Protein AF-A0AAV0EJ93-F1 (afdb_monomer_lite)

Organism: NCBI:txid186058

pLDDT: mean 76.04, std 18.4, range [30.56, 94.88]

Secondary structure (DSSP, 8-state):
-----------------------SSHHHHHHHHHHHHHHHHHS------PPPPPP-HHHHHHHHHHTT--TTSTTHHHHHHHHS-TT-THHHHHTTS-GGGHHHHHHHHHHHHT--

Sequence (116 aa):
MSTSTGQCSSHKQSKKLKSKGKQANSAIDEEFLNVIRLVASKHGKPEAPSKPEPPTFDDCMNKLKMLGWEEDDPLYGVALAIFCDPNDLYREAWMKIDANLLPNWVKMIGKKLGF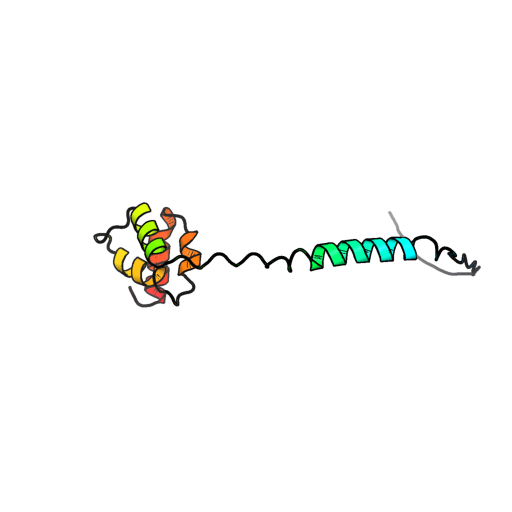M

Foldseek 3Di:
DDDDDDDDDDDDDDDDDPPDDPDDCPVVVVVVVVVVVVVPVVPDDPPPPDPPDQQALVSQVVVCVVLVNDPPPPLNVLSSVQQHPPPHPVVRVCVPDDSVCVVVVSVVVCVVVVVD

Structure (mmCIF, N/CA/C/O backbone):
data_AF-A0AAV0EJ93-F1
#
_entry.id   AF-A0AAV0EJ93-F1
#
loop_
_atom_site.group_PDB
_atom_site.id
_atom_site.type_symbol
_atom_site.label_atom_id
_atom_site.label_alt_id
_atom_site.label_comp_id
_atom_site.label_asym_id
_atom_site.label_entity_id
_atom_site.label_seq_id
_atom_site.pdbx_PDB_ins_code
_atom_site.Cartn_x
_atom_site.Cartn_y
_atom_site.Cartn_z
_atom_site.occupancy
_atom_site.B_iso_or_equiv
_atom_site.auth_seq_id
_atom_site.auth_comp_id
_atom_site.auth_asym_id
_atom_site.auth_atom_id
_atom_site.pdbx_PDB_model_num
ATOM 1 N N . MET A 1 1 ? 26.131 61.986 -17.038 1.00 43.97 1 MET A N 1
ATOM 2 C CA . MET A 1 1 ? 24.824 61.476 -17.501 1.00 43.97 1 MET A CA 1
ATOM 3 C C . MET A 1 1 ? 24.495 62.166 -18.810 1.00 43.97 1 MET A C 1
ATOM 5 O O . MET A 1 1 ? 24.624 63.380 -18.845 1.00 43.97 1 MET A O 1
ATOM 9 N N . SER A 1 2 ? 24.197 61.373 -19.844 1.00 39.72 2 SER A N 1
ATOM 10 C CA . SER A 1 2 ? 23.412 61.669 -21.060 1.00 39.72 2 SER A CA 1
ATOM 11 C C . SER A 1 2 ? 23.928 60.797 -22.205 1.00 39.72 2 SER A C 1
ATOM 13 O O . SER A 1 2 ? 24.986 61.033 -22.780 1.00 39.72 2 SER A O 1
ATOM 15 N N . THR A 1 3 ? 23.178 59.733 -22.463 1.00 42.06 3 THR A N 1
ATOM 16 C CA . THR A 1 3 ? 23.243 58.842 -23.624 1.00 42.06 3 THR A CA 1
ATOM 17 C C . THR A 1 3 ? 22.666 59.532 -24.860 1.00 42.06 3 THR A C 1
ATOM 19 O O . THR A 1 3 ? 21.638 60.192 -24.731 1.00 42.06 3 THR A O 1
ATOM 22 N N . SER A 1 4 ? 23.213 59.292 -26.056 1.00 38.88 4 SER A N 1
ATOM 23 C CA . SER A 1 4 ? 22.381 59.225 -27.265 1.00 38.88 4 SER A CA 1
ATOM 24 C C . SER A 1 4 ? 23.050 58.449 -28.402 1.00 38.88 4 SER A C 1
ATOM 26 O O . SER A 1 4 ? 24.261 58.475 -28.596 1.00 38.88 4 SER A O 1
ATOM 28 N N . THR A 1 5 ? 22.187 57.721 -29.090 1.00 42.22 5 THR A N 1
ATOM 29 C CA . THR A 1 5 ? 22.320 56.635 -30.062 1.00 42.22 5 THR A CA 1
ATOM 30 C C . THR A 1 5 ? 22.273 57.094 -31.525 1.00 42.22 5 THR A C 1
ATOM 32 O O . THR A 1 5 ? 21.618 58.083 -31.830 1.00 42.22 5 THR A O 1
ATOM 35 N N . GLY A 1 6 ? 22.797 56.245 -32.428 1.00 34.00 6 GLY A N 1
ATOM 36 C CA . GLY A 1 6 ? 22.433 56.166 -33.863 1.00 34.00 6 GLY A CA 1
ATOM 37 C C . GLY A 1 6 ? 23.262 57.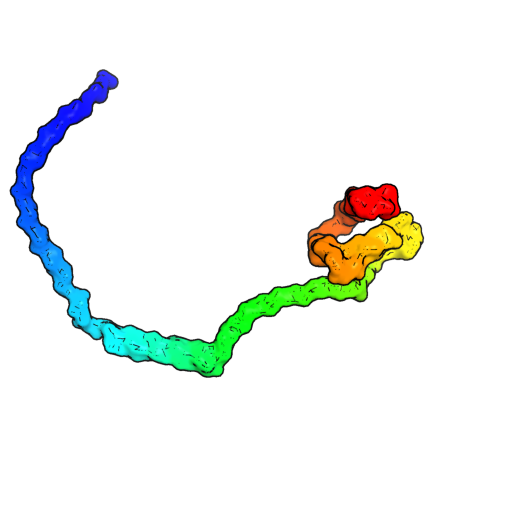080 -34.776 1.00 34.00 6 GLY A C 1
ATOM 38 O O . GLY A 1 6 ? 23.598 58.181 -34.379 1.00 34.00 6 GLY A O 1
ATOM 39 N N . GLN A 1 7 ? 23.677 56.731 -35.998 1.00 38.69 7 GLN A N 1
ATOM 40 C CA . GLN A 1 7 ? 23.244 55.752 -37.010 1.00 38.69 7 GLN A CA 1
ATOM 41 C C . GLN A 1 7 ? 24.456 55.434 -37.935 1.00 38.69 7 GLN A C 1
ATOM 43 O O . GLN A 1 7 ? 25.369 56.243 -38.028 1.00 38.69 7 GLN A O 1
ATOM 48 N N . CYS A 1 8 ? 24.603 54.202 -38.457 1.00 30.56 8 CYS A N 1
ATOM 49 C CA . CYS A 1 8 ? 24.323 53.790 -39.859 1.00 30.56 8 CYS A CA 1
ATOM 50 C C . CYS A 1 8 ? 25.146 54.574 -40.921 1.00 30.56 8 CYS A C 1
ATOM 52 O O . CYS A 1 8 ? 25.191 55.787 -40.875 1.00 30.56 8 CYS A O 1
ATOM 54 N N . SER A 1 9 ? 25.784 54.024 -41.957 1.00 43.44 9 SER A N 1
ATOM 55 C CA . SER A 1 9 ? 25.610 52.774 -42.691 1.00 43.44 9 SER A CA 1
ATOM 56 C C . SER A 1 9 ? 26.797 52.588 -43.655 1.00 43.44 9 SER A C 1
ATOM 58 O O . SER A 1 9 ? 27.210 53.534 -44.313 1.00 43.44 9 SER A O 1
ATOM 60 N N . SER A 1 10 ? 27.279 51.345 -43.739 1.00 49.09 10 SER A N 1
ATOM 61 C CA . SER A 1 10 ? 27.690 50.597 -44.938 1.00 49.09 10 SER A CA 1
ATOM 62 C C . SER A 1 10 ? 28.503 51.290 -46.044 1.00 49.09 10 SER A C 1
ATOM 64 O O . SER A 1 10 ? 27.966 52.106 -46.781 1.00 49.09 10 SER A O 1
ATOM 66 N N . HIS A 1 11 ? 29.691 50.749 -46.346 1.00 42.84 11 HIS A N 1
ATOM 67 C CA . HIS A 1 11 ? 29.946 50.217 -47.691 1.00 42.84 11 HIS A CA 1
ATOM 68 C C . HIS A 1 11 ? 30.937 49.041 -47.685 1.00 42.84 11 HIS 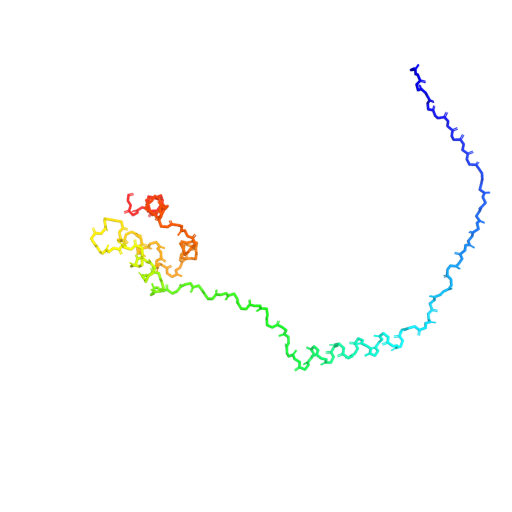A C 1
ATOM 70 O O . HIS A 1 11 ? 31.896 48.974 -46.925 1.00 42.84 11 HIS A O 1
ATOM 76 N N . LYS A 1 12 ? 30.578 48.065 -48.519 1.00 48.03 12 LYS A N 1
ATOM 77 C CA . LYS A 1 12 ? 31.005 46.666 -48.609 1.00 48.03 12 LYS A CA 1
ATOM 78 C C . LYS A 1 12 ? 32.474 46.486 -48.995 1.00 48.03 12 LYS A C 1
ATOM 80 O O . LYS A 1 12 ? 32.935 47.151 -49.912 1.00 48.03 12 LYS A O 1
ATOM 85 N N . GLN A 1 13 ? 33.095 45.411 -48.505 1.00 42.72 13 GLN A N 1
ATOM 86 C CA . GLN A 1 13 ? 33.923 44.565 -49.370 1.00 42.72 13 GLN A CA 1
ATOM 87 C C . GLN A 1 13 ? 33.887 43.101 -48.926 1.00 42.72 13 GLN A C 1
ATOM 89 O O . GLN A 1 13 ? 34.417 42.690 -47.898 1.00 42.72 13 GLN A O 1
ATOM 94 N N . SER A 1 14 ? 33.223 42.311 -49.759 1.00 47.97 14 SER A N 1
ATOM 95 C CA . SER A 1 14 ? 33.145 40.863 -49.705 1.00 47.97 14 SER A CA 1
ATOM 96 C C . SER A 1 14 ? 34.520 40.251 -49.982 1.00 47.97 14 SER A C 1
ATOM 98 O O . SER A 1 14 ? 35.050 40.411 -51.081 1.00 47.97 14 SER A O 1
ATOM 100 N N . LYS A 1 15 ? 35.060 39.461 -49.051 1.00 44.44 15 LYS A N 1
ATOM 101 C CA . LYS A 1 15 ? 36.060 38.436 -49.380 1.00 44.44 15 LYS A CA 1
ATOM 102 C C . LYS A 1 15 ? 35.582 37.087 -48.862 1.00 44.44 15 LYS A C 1
ATOM 104 O O . LYS A 1 15 ? 35.657 36.779 -47.679 1.00 44.44 15 LYS A O 1
ATOM 109 N N . LYS A 1 16 ? 35.057 36.291 -49.800 1.00 47.34 16 LYS A N 1
ATOM 110 C CA . LYS A 1 16 ? 34.866 34.847 -49.656 1.00 47.34 16 LYS A CA 1
ATOM 111 C C . LYS A 1 16 ? 36.205 34.221 -49.259 1.00 47.34 16 LYS A C 1
ATOM 113 O O . LYS A 1 16 ? 37.109 34.167 -50.087 1.00 47.34 16 LYS A O 1
ATOM 118 N N . LEU A 1 17 ? 36.292 33.668 -48.057 1.00 46.09 17 LEU A N 1
ATOM 119 C CA . LEU A 1 17 ? 37.227 32.587 -47.765 1.00 46.09 17 LEU A CA 1
ATOM 120 C C . LEU A 1 17 ? 36.439 31.280 -47.836 1.00 46.09 17 LEU A C 1
ATOM 122 O O . LEU A 1 17 ? 35.680 30.923 -46.941 1.00 46.09 17 LEU A O 1
ATOM 126 N N . LYS A 1 18 ? 36.582 30.604 -48.981 1.00 44.97 18 LYS A N 1
ATOM 127 C CA . LYS A 1 18 ? 36.241 29.190 -49.144 1.00 44.97 18 LYS A CA 1
ATOM 128 C C . LYS A 1 18 ? 36.996 28.412 -48.064 1.00 44.97 18 LYS A C 1
ATOM 130 O O . LYS A 1 18 ? 38.206 28.249 -48.184 1.00 44.97 18 LYS A O 1
ATOM 135 N N . SER A 1 19 ? 36.289 27.892 -47.065 1.00 50.47 19 SER A N 1
ATOM 136 C CA . SER A 1 19 ? 36.791 26.743 -46.313 1.00 50.47 19 SER A CA 1
ATOM 137 C C . SER A 1 19 ? 36.755 25.541 -47.255 1.00 50.47 19 SER A C 1
ATOM 139 O O . SER A 1 19 ? 35.692 25.024 -47.608 1.00 50.47 19 SER A O 1
ATOM 141 N N . LYS A 1 20 ? 37.930 25.186 -47.772 1.00 50.00 20 LYS A N 1
ATOM 142 C CA . LYS A 1 20 ? 38.181 23.977 -48.551 1.00 50.00 20 LYS A CA 1
ATOM 143 C C . LYS A 1 20 ? 38.915 23.032 -47.601 1.00 50.00 20 LYS A C 1
ATOM 145 O O . LYS A 1 20 ? 40.033 23.324 -47.199 1.00 50.00 20 LYS A O 1
ATOM 150 N N . GLY A 1 21 ? 38.248 21.948 -47.221 1.00 46.25 21 GLY A N 1
ATOM 151 C CA . GLY A 1 21 ? 38.759 20.948 -46.284 1.00 46.25 21 GLY A CA 1
ATOM 152 C C . GLY A 1 21 ? 37.742 19.835 -46.039 1.00 46.25 21 GLY A C 1
ATOM 153 O O . GLY A 1 21 ? 37.415 19.530 -44.901 1.00 46.25 21 GLY A O 1
ATOM 154 N N . LYS A 1 22 ? 37.169 19.281 -47.113 1.00 59.91 22 LYS A N 1
ATOM 155 C CA . LYS A 1 22 ? 36.510 17.968 -47.095 1.00 59.91 22 LYS A CA 1
ATOM 156 C C . LYS A 1 22 ? 37.489 16.975 -47.720 1.00 59.91 22 LYS A C 1
ATOM 158 O O . LYS A 1 22 ? 38.103 17.334 -48.717 1.00 59.91 22 LYS A O 1
ATOM 163 N N . GLN A 1 23 ? 37.517 1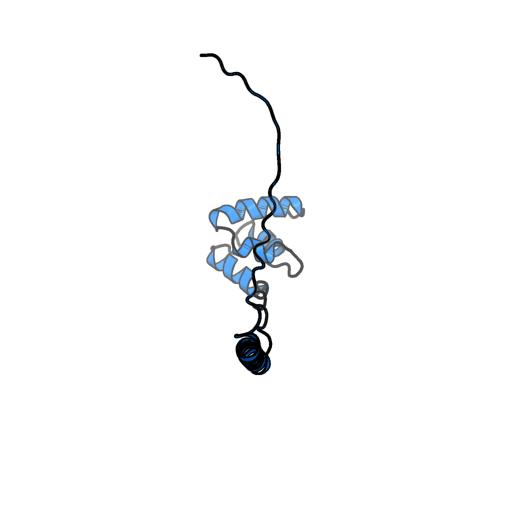5.756 -47.180 1.00 58.19 23 GLN A N 1
ATOM 164 C CA . GLN A 1 23 ? 38.306 14.577 -47.581 1.00 58.19 23 GLN A CA 1
ATOM 165 C C . GLN A 1 23 ? 39.651 14.413 -46.867 1.00 58.19 23 GLN A C 1
ATOM 167 O O . GLN A 1 23 ? 40.679 14.876 -47.339 1.00 58.19 23 GLN A O 1
ATOM 172 N N . ALA A 1 24 ? 39.622 13.674 -45.756 1.00 57.34 24 ALA A N 1
ATOM 173 C CA . ALA A 1 24 ? 40.738 12.814 -45.349 1.00 57.34 24 ALA A CA 1
ATOM 174 C C . ALA A 1 24 ? 40.281 11.683 -44.408 1.00 57.34 24 ALA A C 1
ATOM 176 O O . ALA A 1 24 ? 40.881 10.620 -44.428 1.00 57.34 24 ALA A O 1
ATOM 177 N N . ASN A 1 25 ? 39.190 11.864 -43.650 1.00 55.94 25 ASN A N 1
ATOM 178 C CA . ASN A 1 25 ? 38.795 10.888 -42.621 1.00 55.94 25 ASN A CA 1
ATOM 179 C C . ASN A 1 25 ? 37.565 10.029 -42.950 1.00 55.94 25 ASN A C 1
ATOM 181 O O . ASN A 1 25 ? 37.314 9.071 -42.236 1.00 55.94 25 ASN A O 1
ATOM 185 N N . SER A 1 26 ? 36.838 10.279 -44.049 1.00 62.97 26 SER A N 1
ATOM 186 C CA . SER A 1 26 ? 35.560 9.587 -44.302 1.00 62.97 26 SER A CA 1
ATOM 187 C C . SER A 1 26 ? 35.687 8.066 -44.428 1.00 62.97 26 SER A C 1
ATOM 189 O O . SER A 1 26 ? 34.794 7.356 -43.996 1.00 62.97 26 SER A O 1
ATOM 191 N N . ALA A 1 27 ? 36.797 7.563 -44.979 1.00 70.50 27 ALA A N 1
ATOM 192 C CA . ALA A 1 27 ? 37.018 6.122 -45.110 1.00 70.50 27 ALA A CA 1
ATOM 193 C C . ALA A 1 27 ? 37.270 5.448 -43.749 1.00 70.50 27 ALA A C 1
ATOM 195 O O . ALA A 1 27 ? 36.704 4.400 -43.462 1.00 70.50 27 ALA A O 1
ATOM 196 N N . ILE A 1 28 ? 38.072 6.081 -42.888 1.00 71.19 28 ILE A N 1
ATOM 197 C CA . ILE A 1 28 ? 38.363 5.576 -41.539 1.00 71.19 28 ILE A CA 1
ATOM 198 C C . ILE A 1 28 ? 37.111 5.686 -40.660 1.00 71.19 28 ILE A C 1
ATOM 200 O O . ILE A 1 28 ? 36.809 4.771 -39.897 1.00 71.19 28 ILE A O 1
ATOM 204 N N . ASP A 1 29 ? 36.346 6.771 -40.808 1.00 72.56 29 ASP A N 1
ATOM 2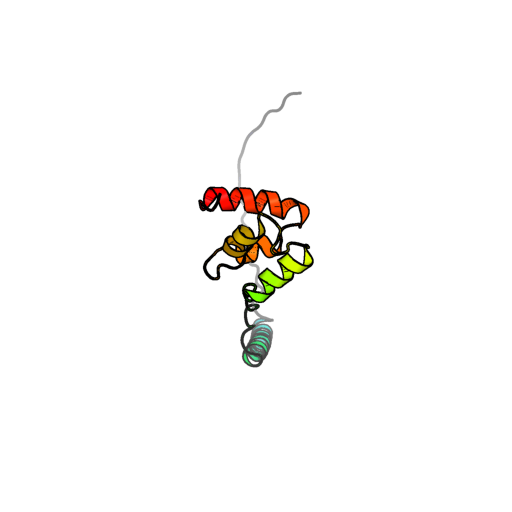05 C CA . ASP A 1 29 ? 35.078 6.974 -40.108 1.00 72.56 29 ASP A CA 1
ATOM 206 C C . ASP A 1 29 ? 34.047 5.901 -40.501 1.00 72.56 29 ASP A C 1
ATOM 208 O O . ASP A 1 29 ? 33.343 5.377 -39.640 1.00 72.56 29 ASP A O 1
ATOM 212 N N . GLU A 1 30 ? 33.974 5.525 -41.781 1.00 82.81 30 GLU A N 1
ATOM 213 C CA . GLU A 1 30 ? 33.100 4.447 -42.261 1.00 82.81 30 GLU A CA 1
ATOM 214 C C . GLU A 1 30 ? 33.501 3.076 -41.701 1.00 82.81 30 GLU A C 1
ATOM 216 O O . GLU A 1 30 ? 32.632 2.314 -41.263 1.00 82.81 30 GLU A O 1
ATOM 221 N N . GLU A 1 31 ? 34.798 2.766 -41.653 1.00 83.38 31 GLU A N 1
ATOM 222 C CA . GLU A 1 31 ? 35.283 1.523 -41.044 1.00 83.38 31 GLU A CA 1
ATOM 223 C C . GLU A 1 31 ? 35.018 1.484 -39.535 1.00 83.38 31 GLU A C 1
ATOM 225 O O . GLU A 1 31 ? 34.526 0.479 -39.015 1.00 83.38 31 GLU A O 1
ATOM 230 N N . PHE A 1 32 ? 35.243 2.595 -38.833 1.00 85.38 32 PHE A N 1
ATOM 231 C CA . PHE A 1 32 ? 34.971 2.710 -37.403 1.00 85.38 32 PHE A CA 1
ATOM 232 C C . PHE A 1 32 ? 33.472 2.578 -37.089 1.00 85.38 32 PHE A C 1
ATOM 234 O O . PHE A 1 32 ? 33.081 1.847 -36.172 1.00 85.38 32 PHE A O 1
ATOM 241 N N . LEU A 1 33 ? 32.609 3.205 -37.895 1.00 83.94 33 LEU A N 1
ATOM 242 C CA . LEU A 1 33 ? 31.154 3.060 -37.795 1.00 83.94 33 LEU A CA 1
ATOM 243 C C . LEU A 1 33 ? 30.700 1.624 -38.075 1.00 83.94 33 LEU A C 1
ATOM 245 O O . LEU A 1 33 ? 29.783 1.135 -37.410 1.00 83.94 33 LEU A O 1
ATOM 249 N N . ASN A 1 34 ? 31.342 0.929 -39.015 1.00 85.56 34 ASN A N 1
ATOM 250 C CA . ASN A 1 34 ? 31.057 -0.477 -39.288 1.00 85.56 34 ASN A CA 1
ATOM 251 C C . ASN A 1 34 ? 31.467 -1.383 -38.122 1.00 85.56 34 ASN A C 1
ATOM 253 O O . ASN A 1 34 ? 30.709 -2.294 -37.790 1.00 85.56 34 ASN A O 1
ATOM 257 N N . VAL A 1 35 ? 32.590 -1.112 -37.448 1.00 85.94 35 VAL A N 1
ATOM 258 C CA . VAL A 1 35 ? 32.995 -1.846 -36.235 1.00 85.94 35 VAL A CA 1
ATOM 259 C C . VAL A 1 35 ? 32.011 -1.600 -35.089 1.00 85.94 35 VAL A C 1
ATOM 261 O O . VAL A 1 35 ? 31.537 -2.567 -34.492 1.00 85.94 35 VAL A O 1
ATOM 264 N N . ILE A 1 36 ? 31.623 -0.346 -34.824 1.00 82.88 36 ILE A N 1
ATOM 265 C CA . ILE A 1 36 ? 30.602 -0.017 -33.810 1.00 82.88 36 ILE A CA 1
ATOM 266 C C . ILE A 1 36 ? 29.289 -0.745 -34.116 1.00 82.88 36 ILE A C 1
ATOM 268 O O . ILE A 1 36 ? 28.702 -1.372 -33.233 1.00 82.88 36 ILE A O 1
ATOM 272 N N . ARG A 1 37 ? 28.841 -0.707 -35.376 1.00 81.88 37 ARG A N 1
ATOM 273 C CA . ARG A 1 37 ? 27.611 -1.376 -35.810 1.00 81.88 37 ARG A CA 1
ATOM 274 C C . ARG A 1 37 ? 27.720 -2.895 -35.680 1.00 81.88 37 ARG A C 1
ATOM 276 O O . ARG A 1 37 ? 26.761 -3.521 -35.240 1.00 81.88 37 ARG A O 1
ATOM 283 N N . LEU A 1 38 ? 28.863 -3.491 -36.015 1.00 82.25 38 LEU A N 1
ATOM 284 C CA . LEU A 1 38 ? 29.106 -4.931 -35.896 1.00 82.25 38 LEU A CA 1
ATOM 285 C C . LEU A 1 38 ? 29.104 -5.385 -34.430 1.00 82.25 38 LEU A C 1
ATOM 287 O O . LEU A 1 38 ? 28.481 -6.396 -34.108 1.00 82.25 38 LEU A O 1
ATOM 291 N N . VAL A 1 39 ? 29.736 -4.621 -33.535 1.00 80.31 39 VAL A N 1
ATOM 292 C CA . VAL A 1 39 ? 29.727 -4.888 -32.088 1.00 80.31 39 VAL A CA 1
ATOM 293 C C . VAL A 1 39 ? 28.313 -4.743 -31.518 1.00 80.31 39 VAL A C 1
ATOM 295 O O . VAL A 1 39 ? 27.882 -5.619 -30.769 1.00 80.31 39 VAL A O 1
ATOM 298 N N . ALA A 1 40 ? 27.566 -3.716 -31.934 1.00 76.12 40 ALA A N 1
ATOM 299 C CA . ALA A 1 40 ? 26.163 -3.512 -31.557 1.00 76.12 40 ALA A CA 1
ATOM 300 C C . ALA A 1 40 ? 25.193 -4.537 -32.177 1.00 76.12 40 ALA A C 1
ATOM 302 O O . ALA A 1 40 ? 24.083 -4.704 -31.688 1.00 76.12 40 ALA A O 1
ATOM 303 N N . SER A 1 41 ? 25.586 -5.213 -33.262 1.00 70.69 41 SER A N 1
ATOM 304 C CA . SER A 1 41 ? 24.777 -6.262 -33.902 1.00 70.69 41 SER A CA 1
ATOM 305 C C . SER A 1 41 ? 25.044 -7.646 -33.308 1.00 70.69 41 SER A C 1
ATOM 307 O O . SER A 1 41 ? 24.157 -8.494 -33.322 1.00 70.69 41 SER A O 1
ATOM 309 N N . LYS A 1 42 ? 26.262 -7.895 -32.800 1.00 71.50 42 LYS A N 1
ATOM 310 C CA . LYS A 1 42 ? 26.643 -9.172 -32.171 1.00 71.50 42 LYS A CA 1
ATOM 311 C C . LYS A 1 42 ? 26.241 -9.273 -30.703 1.00 71.50 42 LYS A C 1
ATOM 313 O O . LYS A 1 42 ? 25.941 -10.368 -30.240 1.00 71.50 42 LYS A O 1
ATOM 318 N N . HIS A 1 43 ? 26.205 -8.151 -29.994 1.00 62.84 43 HIS A N 1
ATOM 319 C CA . HIS A 1 43 ? 25.587 -8.061 -28.678 1.00 62.84 43 HIS A CA 1
ATOM 320 C C . HIS A 1 43 ? 24.189 -7.522 -28.927 1.00 62.84 43 HIS A C 1
ATOM 322 O O . HIS A 1 43 ? 24.049 -6.347 -29.252 1.00 62.84 43 HIS A O 1
ATOM 328 N N . GLY A 1 44 ? 23.187 -8.406 -28.903 1.00 60.22 44 GLY A N 1
ATOM 329 C CA . GLY A 1 44 ? 21.797 -8.053 -29.176 1.00 60.22 44 GLY A CA 1
ATOM 330 C C . GLY A 1 44 ? 21.411 -6.740 -28.496 1.00 60.22 44 GLY A C 1
ATOM 331 O O . GLY A 1 44 ? 21.882 -6.456 -27.397 1.00 60.22 44 GLY A O 1
ATOM 332 N N . LYS A 1 45 ? 20.608 -5.943 -29.216 1.00 58.66 45 LYS A N 1
ATOM 333 C CA . LYS A 1 45 ? 19.899 -4.730 -28.780 1.00 58.66 45 LYS A CA 1
ATOM 334 C C . LYS A 1 45 ? 19.954 -4.574 -27.253 1.00 58.66 45 LYS A C 1
ATOM 336 O O . LYS A 1 45 ? 19.438 -5.480 -26.603 1.00 58.66 45 LYS A O 1
ATOM 341 N N . PRO A 1 46 ? 20.518 -3.482 -26.690 1.00 57.06 46 PRO A N 1
ATOM 342 C CA . PRO A 1 46 ? 20.431 -3.237 -25.257 1.00 57.06 46 PRO A CA 1
ATOM 343 C C . PRO A 1 46 ? 18.964 -3.384 -24.892 1.00 57.06 46 PRO A C 1
ATOM 345 O O . PRO A 1 46 ? 18.124 -2.618 -25.377 1.00 57.06 46 PRO A O 1
ATOM 348 N N . GLU A 1 47 ? 18.642 -4.454 -24.173 1.00 57.75 47 GLU A N 1
ATOM 349 C CA . GLU A 1 47 ? 17.303 -4.648 -23.672 1.00 57.75 47 GLU A CA 1
ATOM 350 C C . GLU A 1 47 ? 17.072 -3.413 -22.811 1.00 57.75 47 GLU A C 1
ATOM 352 O O . GLU A 1 47 ? 17.850 -3.130 -21.896 1.00 57.75 47 GLU A O 1
ATOM 357 N N . ALA A 1 48 ? 16.120 -2.569 -23.221 1.00 65.62 48 ALA A N 1
ATOM 358 C CA . ALA A 1 48 ? 15.738 -1.425 -22.411 1.00 65.62 48 ALA A CA 1
ATOM 359 C C . ALA A 1 48 ? 15.513 -1.979 -21.003 1.00 65.62 48 ALA A C 1
ATOM 361 O O . ALA A 1 48 ? 14.837 -3.007 -20.928 1.00 65.62 48 ALA A O 1
ATOM 362 N N . PRO A 1 49 ? 16.103 -1.388 -19.943 1.00 62.22 49 PRO A N 1
ATOM 363 C CA . PRO A 1 49 ? 16.041 -1.963 -18.608 1.00 62.22 49 PRO A CA 1
ATOM 364 C C . PRO A 1 49 ? 14.590 -2.333 -18.343 1.00 62.22 49 PRO A C 1
ATOM 366 O O . PRO A 1 49 ? 13.715 -1.459 -18.360 1.00 62.22 49 PRO A O 1
ATOM 369 N N . SER A 1 50 ? 14.342 -3.640 -18.247 1.00 64.44 50 SER A N 1
ATOM 370 C CA . SER A 1 50 ? 13.025 -4.194 -17.987 1.00 64.44 50 SER A CA 1
ATOM 371 C C . SER A 1 50 ? 12.499 -3.433 -16.784 1.00 64.44 50 SER A C 1
ATOM 373 O O . SER A 1 50 ? 13.173 -3.381 -15.750 1.00 64.44 50 SER A O 1
ATOM 375 N N . LYS A 1 51 ? 11.366 -2.735 -16.950 1.00 68.75 51 LYS A N 1
ATOM 376 C CA . LYS A 1 51 ? 10.755 -2.018 -15.829 1.00 68.75 51 LYS A CA 1
ATOM 377 C C . LYS A 1 51 ? 10.665 -3.017 -14.673 1.00 68.75 51 LYS A C 1
ATOM 379 O O . LYS A 1 51 ? 10.254 -4.148 -14.942 1.00 68.75 51 LYS A O 1
ATOM 384 N N . PRO A 1 52 ? 11.099 -2.650 -13.453 1.00 73.06 52 PRO A N 1
ATOM 385 C CA . PRO A 1 52 ? 10.987 -3.553 -12.320 1.00 73.06 52 PRO A CA 1
ATOM 386 C C . PRO A 1 52 ? 9.546 -4.045 -12.249 1.00 73.06 52 PRO A C 1
ATOM 388 O O . PRO A 1 52 ? 8.617 -3.253 -12.430 1.00 73.06 52 PRO A O 1
ATOM 391 N N . GLU A 1 53 ? 9.383 -5.354 -12.080 1.00 81.31 53 GLU A N 1
ATOM 392 C CA . GLU A 1 53 ? 8.059 -5.948 -11.976 1.00 81.31 53 GLU A CA 1
ATOM 393 C C . GLU A 1 53 ? 7.293 -5.270 -10.830 1.00 81.31 53 GLU A C 1
ATOM 395 O O . GLU A 1 53 ? 7.898 -4.927 -9.804 1.00 81.31 53 GLU A O 1
ATOM 400 N N . PRO A 1 54 ? 5.986 -5.012 -11.004 1.00 84.44 54 PRO A N 1
ATOM 401 C CA . PRO A 1 54 ? 5.193 -4.415 -9.946 1.00 84.44 54 PRO A CA 1
ATOM 402 C C . PRO A 1 54 ? 5.255 -5.310 -8.695 1.00 84.44 54 PRO A C 1
ATOM 404 O O . PRO A 1 54 ? 5.260 -6.537 -8.836 1.00 84.44 54 PRO A O 1
ATOM 407 N N . PRO A 1 55 ? 5.270 -4.723 -7.482 1.00 88.88 55 PRO A N 1
ATOM 408 C CA . PRO A 1 55 ? 5.323 -5.473 -6.225 1.00 88.88 55 PRO A CA 1
ATOM 409 C C . PRO A 1 55 ? 4.246 -6.543 -6.218 1.00 88.88 55 PRO A C 1
ATOM 411 O O . PRO A 1 55 ? 3.147 -6.230 -6.639 1.00 88.88 55 PRO A O 1
ATOM 414 N N . THR A 1 56 ? 4.505 -7.759 -5.754 1.00 91.12 56 THR A N 1
ATOM 415 C CA . THR A 1 56 ? 3.492 -8.822 -5.662 1.00 91.12 56 THR A CA 1
ATOM 416 C C . THR A 1 56 ? 2.555 -8.627 -4.460 1.00 91.12 56 THR A C 1
ATOM 418 O O . THR A 1 56 ? 2.663 -7.666 -3.698 1.00 91.12 56 THR A O 1
ATOM 421 N N . PHE A 1 57 ? 1.548 -9.499 -4.319 1.00 89.75 57 PHE A N 1
ATOM 422 C CA . PHE A 1 57 ? 0.582 -9.420 -3.217 1.00 89.75 57 PHE A CA 1
ATOM 423 C C . PHE A 1 57 ? 1.302 -9.757 -1.912 1.00 89.75 57 PHE A C 1
ATOM 425 O O . PHE A 1 57 ? 1.177 -9.040 -0.921 1.00 89.75 57 PHE A O 1
ATOM 432 N N . ASP A 1 58 ? 2.150 -10.781 -1.972 1.00 91.69 58 ASP A N 1
ATOM 433 C CA . ASP A 1 58 ? 2.997 -11.203 -0.866 1.00 91.69 58 ASP A CA 1
ATOM 434 C C . ASP A 1 58 ? 4.018 -10.127 -0.497 1.00 91.69 58 ASP A C 1
ATOM 436 O O . ASP A 1 58 ? 4.204 -9.861 0.688 1.00 91.69 58 ASP A O 1
ATOM 440 N N . ASP A 1 59 ? 4.618 -9.429 -1.470 1.00 92.44 59 ASP A N 1
ATOM 441 C CA . ASP A 1 59 ? 5.500 -8.286 -1.178 1.00 92.44 59 ASP A CA 1
ATOM 442 C C . ASP A 1 59 ? 4.766 -7.204 -0.384 1.00 92.44 59 ASP A C 1
ATOM 444 O O . ASP A 1 59 ? 5.320 -6.611 0.548 1.00 92.44 59 ASP A O 1
ATOM 448 N N . CYS A 1 60 ? 3.498 -6.974 -0.729 1.00 92.19 60 CYS A N 1
ATOM 449 C CA . CYS A 1 60 ? 2.683 -5.978 -0.066 1.00 92.19 60 CYS A CA 1
ATOM 450 C C . CYS A 1 60 ? 2.332 -6.377 1.375 1.00 92.19 60 CYS A C 1
ATOM 452 O O . CYS A 1 60 ? 2.527 -5.587 2.304 1.00 92.19 60 CYS A O 1
ATOM 454 N N . MET A 1 61 ? 1.893 -7.619 1.587 1.00 92.06 61 MET A N 1
ATOM 455 C CA . MET A 1 61 ? 1.652 -8.150 2.933 1.00 92.06 61 MET A CA 1
ATOM 456 C C . MET A 1 61 ? 2.921 -8.157 3.788 1.00 92.06 61 MET A C 1
ATOM 458 O O . MET A 1 61 ? 2.894 -7.752 4.951 1.00 92.06 61 MET A O 1
ATOM 462 N N . ASN A 1 62 ? 4.047 -8.584 3.213 1.00 92.94 62 ASN A N 1
ATOM 463 C CA . ASN A 1 62 ? 5.323 -8.642 3.916 1.00 92.94 62 ASN A CA 1
ATOM 464 C C . ASN A 1 62 ? 5.757 -7.254 4.382 1.00 92.94 62 ASN A C 1
ATOM 466 O O . ASN A 1 62 ? 6.180 -7.100 5.529 1.00 92.94 62 ASN A O 1
ATOM 470 N N . LYS A 1 63 ? 5.596 -6.225 3.540 1.00 92.62 63 LYS A N 1
ATOM 471 C CA . LYS A 1 63 ? 5.898 -4.853 3.946 1.00 92.62 63 LYS A CA 1
ATOM 472 C C . LYS A 1 63 ? 4.973 -4.376 5.073 1.00 92.62 63 LYS A C 1
ATOM 474 O O . LYS A 1 63 ? 5.483 -3.790 6.023 1.00 92.62 63 LYS A O 1
ATOM 479 N N . LEU A 1 64 ? 3.664 -4.645 5.029 1.00 91.94 64 LEU A N 1
ATOM 480 C CA . LEU A 1 64 ? 2.756 -4.308 6.142 1.00 91.94 64 LEU A CA 1
ATOM 481 C C . LEU A 1 64 ? 3.205 -4.959 7.457 1.00 91.94 64 LEU A C 1
ATOM 483 O O . LEU A 1 64 ? 3.333 -4.275 8.473 1.00 91.94 64 LEU A O 1
ATOM 487 N N . LYS A 1 65 ? 3.562 -6.245 7.410 1.00 90.50 65 LYS A N 1
ATOM 488 C CA . LYS A 1 65 ? 4.087 -6.974 8.568 1.00 90.50 65 LYS A CA 1
ATOM 489 C C . LYS A 1 65 ? 5.385 -6.366 9.106 1.00 90.50 65 LYS A C 1
ATOM 491 O O . LYS A 1 65 ? 5.535 -6.210 10.314 1.00 90.50 65 LYS A O 1
ATOM 496 N N . MET A 1 66 ? 6.316 -5.975 8.232 1.00 90.62 66 MET A N 1
ATOM 497 C CA . MET A 1 66 ? 7.557 -5.293 8.638 1.00 90.62 66 MET A CA 1
ATOM 498 C C . MET A 1 66 ? 7.303 -3.942 9.318 1.00 90.62 66 MET A C 1
ATOM 500 O O . MET A 1 66 ? 8.124 -3.499 10.117 1.00 90.62 66 MET A O 1
ATOM 504 N N . LEU A 1 67 ? 6.184 -3.289 9.000 1.00 89.06 67 LEU A N 1
ATOM 505 C CA . LEU A 1 67 ? 5.761 -2.034 9.616 1.00 89.06 67 LEU A CA 1
ATOM 506 C C . LEU A 1 67 ? 4.974 -2.233 10.922 1.00 89.06 67 LEU A C 1
ATOM 508 O O . LEU A 1 67 ? 4.549 -1.244 11.515 1.00 89.06 67 LEU A O 1
ATOM 512 N N . GLY A 1 68 ? 4.789 -3.479 11.370 1.00 88.81 68 GLY A N 1
ATOM 513 C CA . GLY A 1 68 ? 4.029 -3.807 12.577 1.00 88.81 68 GLY A CA 1
ATOM 514 C C . GLY A 1 68 ? 2.519 -3.648 12.413 1.00 88.81 68 GLY A C 1
ATOM 515 O O . GLY A 1 68 ? 1.823 -3.474 13.405 1.00 88.81 68 GLY A O 1
ATOM 516 N N . TRP A 1 69 ? 2.016 -3.657 11.175 1.00 89.19 69 TRP A N 1
ATOM 517 C CA . TRP A 1 69 ? 0.581 -3.671 10.909 1.00 89.19 69 TRP A CA 1
ATOM 518 C C . TRP A 1 69 ? 0.096 -5.116 10.913 1.00 89.19 69 TRP A C 1
ATOM 520 O O . TRP A 1 69 ? 0.326 -5.861 9.956 1.00 89.19 69 TRP A O 1
ATOM 530 N N . GLU A 1 70 ? -0.537 -5.497 12.015 1.00 86.62 70 GLU A N 1
ATOM 531 C CA . GLU A 1 70 ? -1.133 -6.812 12.227 1.00 86.62 70 GLU A CA 1
ATOM 532 C C . GLU A 1 70 ? -2.656 -6.760 12.030 1.00 86.62 70 GLU A C 1
ATOM 534 O O . GLU A 1 70 ? -3.244 -5.696 11.839 1.00 86.62 70 GLU A O 1
ATOM 539 N N . GLU A 1 71 ? -3.297 -7.930 12.026 1.00 85.50 71 GLU A N 1
ATOM 540 C CA . GLU A 1 71 ? -4.738 -8.079 11.769 1.00 85.50 71 GLU A CA 1
ATOM 541 C C . GLU A 1 71 ? -5.630 -7.369 12.802 1.00 85.50 71 GLU A C 1
ATOM 543 O O . GLU A 1 71 ? -6.815 -7.149 12.546 1.00 85.50 71 GLU A O 1
ATOM 548 N N . ASP A 1 72 ? -5.077 -7.013 13.962 1.00 87.06 72 ASP A N 1
ATOM 549 C CA . ASP A 1 72 ? -5.750 -6.275 15.027 1.00 87.06 72 ASP A CA 1
ATOM 550 C C . ASP A 1 72 ? -5.774 -4.753 14.796 1.00 87.06 72 ASP A C 1
ATOM 552 O O . ASP A 1 72 ? -6.576 -4.057 15.431 1.00 87.06 72 ASP A O 1
ATOM 556 N N . ASP A 1 73 ? -4.957 -4.223 13.874 1.00 88.25 73 ASP A N 1
ATOM 557 C CA . ASP A 1 73 ? -4.993 -2.804 13.532 1.00 88.25 73 ASP A CA 1
ATOM 558 C C . ASP A 1 73 ? -6.316 -2.474 12.807 1.00 88.25 73 ASP A C 1
ATOM 560 O O . ASP A 1 73 ? -6.637 -3.071 11.772 1.00 88.25 73 ASP A O 1
ATOM 564 N N . PRO A 1 74 ? -7.092 -1.479 13.280 1.00 87.38 74 PRO A N 1
ATOM 565 C CA . PRO A 1 74 ? -8.372 -1.108 12.672 1.00 87.38 74 PRO A CA 1
ATOM 566 C C . PRO A 1 74 ? -8.294 -0.719 11.189 1.00 87.38 74 PRO A C 1
ATOM 568 O O . PRO A 1 74 ? -9.308 -0.724 10.490 1.00 87.38 74 PRO A O 1
ATOM 571 N N . LEU A 1 75 ? -7.116 -0.323 10.707 1.00 91.88 75 LEU A N 1
ATOM 572 C CA . LEU A 1 75 ? -6.870 0.072 9.325 1.00 91.88 75 LEU A CA 1
ATOM 573 C C . LEU A 1 75 ? -6.310 -1.073 8.477 1.00 91.88 75 LEU A C 1
ATOM 575 O O . LEU A 1 75 ? -6.226 -0.903 7.259 1.00 91.88 75 LEU A O 1
ATOM 579 N N . TYR A 1 76 ? -5.954 -2.218 9.068 1.00 91.75 76 TYR A N 1
ATOM 580 C CA . TYR A 1 76 ? -5.304 -3.332 8.372 1.00 91.75 76 TYR A CA 1
ATOM 581 C C . TYR A 1 76 ? -6.114 -3.829 7.172 1.00 91.75 76 TYR A C 1
ATOM 583 O O . TYR A 1 76 ? -5.596 -3.904 6.057 1.00 91.75 76 TYR A O 1
ATOM 591 N N . GLY A 1 77 ? -7.413 -4.081 7.362 1.00 91.38 77 GLY A N 1
ATOM 592 C CA . GLY A 1 77 ? -8.287 -4.544 6.280 1.00 91.38 77 GLY A CA 1
ATOM 593 C C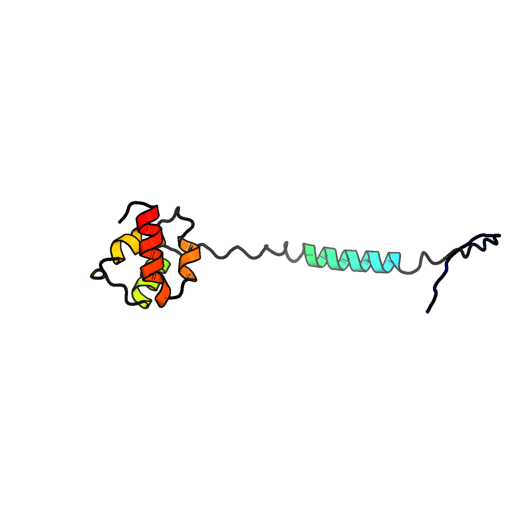 . GLY A 1 77 ? -8.378 -3.551 5.116 1.00 91.38 77 GLY A C 1
ATOM 594 O O . GLY A 1 77 ? -8.344 -3.946 3.951 1.00 91.38 77 GLY A O 1
ATOM 595 N N . VAL A 1 78 ? -8.418 -2.249 5.416 1.00 92.94 78 VAL A N 1
ATOM 596 C CA . VAL A 1 78 ? -8.459 -1.204 4.381 1.00 92.94 78 VAL A CA 1
ATOM 597 C C . VAL A 1 78 ? -7.099 -1.046 3.700 1.00 92.94 78 VAL A C 1
ATOM 599 O O . VAL A 1 78 ? -7.038 -0.862 2.487 1.00 92.94 78 VAL A O 1
ATOM 602 N N . ALA A 1 79 ? -6.004 -1.167 4.450 1.00 93.00 79 ALA A N 1
ATOM 603 C CA . ALA A 1 79 ? -4.658 -1.181 3.894 1.00 93.00 79 ALA A CA 1
ATOM 604 C C . ALA A 1 79 ? -4.465 -2.351 2.924 1.00 93.00 79 ALA A C 1
ATOM 606 O O . ALA A 1 79 ? -3.984 -2.126 1.819 1.00 93.00 79 ALA A O 1
ATOM 607 N N . LEU A 1 80 ? -4.902 -3.566 3.272 1.00 91.62 80 LEU A N 1
ATOM 608 C CA . LEU A 1 80 ? -4.862 -4.707 2.354 1.00 91.62 80 LEU A CA 1
ATOM 609 C C . LEU A 1 80 ? -5.660 -4.440 1.074 1.00 91.62 80 LEU A C 1
ATOM 611 O O . LEU A 1 80 ? -5.134 -4.654 -0.018 1.00 91.62 80 LEU A O 1
ATOM 615 N N . ALA A 1 81 ? -6.888 -3.930 1.202 1.00 90.44 81 ALA A N 1
ATOM 616 C CA . ALA A 1 81 ? -7.753 -3.643 0.059 1.00 90.44 81 ALA A CA 1
ATOM 617 C C . ALA A 1 81 ? -7.145 -2.615 -0.911 1.00 90.44 81 ALA A C 1
ATOM 619 O O . ALA A 1 81 ? -7.350 -2.727 -2.113 1.00 90.44 81 ALA A O 1
ATOM 620 N N . ILE A 1 82 ? -6.384 -1.637 -0.409 1.00 91.19 82 ILE A N 1
ATOM 621 C CA . ILE A 1 82 ? -5.750 -0.602 -1.242 1.00 91.19 82 ILE A CA 1
ATOM 622 C C . ILE A 1 82 ? -4.392 -1.064 -1.784 1.00 91.19 82 ILE A C 1
ATOM 624 O O . ILE A 1 82 ? -4.064 -0.865 -2.950 1.00 91.19 82 ILE A O 1
ATOM 628 N N . PHE A 1 83 ? -3.552 -1.628 -0.920 1.00 90.44 83 PHE A N 1
ATOM 629 C CA . PHE A 1 83 ? -2.154 -1.909 -1.235 1.00 90.44 83 PHE A CA 1
ATOM 630 C C . PHE A 1 83 ? -1.958 -3.187 -2.022 1.00 90.44 83 PHE A C 1
ATOM 632 O O . PHE A 1 83 ? -0.979 -3.298 -2.758 1.00 90.44 83 PHE A O 1
ATOM 639 N N . CYS A 1 84 ? -2.861 -4.145 -1.851 1.00 85.81 84 CYS A N 1
ATOM 640 C CA . CYS A 1 84 ? -2.708 -5.471 -2.415 1.00 85.81 84 CYS A CA 1
ATOM 641 C C . CYS A 1 84 ? -3.641 -5.719 -3.610 1.00 85.81 84 CYS A C 1
ATOM 643 O O . CYS A 1 84 ? -3.611 -6.817 -4.163 1.00 85.81 84 CYS A O 1
ATOM 645 N N . ASP A 1 85 ? -4.421 -4.721 -4.048 1.00 85.50 85 ASP A N 1
ATOM 646 C CA . ASP A 1 85 ? -5.218 -4.821 -5.274 1.00 85.50 85 ASP A CA 1
ATOM 647 C C . ASP A 1 85 ? -4.286 -4.882 -6.504 1.00 85.50 85 ASP A C 1
ATOM 649 O O . ASP A 1 85 ? -3.521 -3.944 -6.758 1.00 85.50 85 ASP A O 1
ATOM 653 N N . PRO A 1 86 ? -4.311 -5.983 -7.280 1.00 76.88 86 PRO A N 1
ATOM 654 C CA . PRO A 1 86 ? -3.459 -6.147 -8.454 1.00 76.88 86 PRO A CA 1
ATOM 655 C C . PRO A 1 86 ? -3.784 -5.174 -9.598 1.00 76.88 86 PRO A C 1
ATOM 657 O O . PRO A 1 86 ? -2.950 -5.013 -10.489 1.00 76.88 86 PRO A O 1
ATOM 660 N N . ASN A 1 87 ? -4.961 -4.543 -9.598 1.00 76.62 87 ASN A N 1
ATOM 661 C CA . ASN A 1 87 ? -5.384 -3.606 -10.642 1.00 76.62 87 ASN A CA 1
ATOM 662 C C . ASN A 1 87 ? -5.190 -2.136 -10.248 1.00 76.62 87 ASN A C 1
ATOM 664 O O . ASN A 1 87 ? -5.493 -1.250 -11.053 1.00 76.62 87 ASN A O 1
ATOM 668 N N . ASP A 1 88 ? -4.708 -1.861 -9.035 1.00 73.06 88 ASP A N 1
ATOM 669 C CA . ASP A 1 88 ? -4.633 -0.503 -8.511 1.00 73.06 88 ASP A CA 1
ATOM 670 C C . ASP A 1 88 ? -3.247 0.137 -8.719 1.00 73.06 88 ASP A C 1
ATOM 672 O O . ASP A 1 88 ? -2.186 -0.468 -8.539 1.00 73.06 88 ASP A O 1
ATOM 676 N N . LEU A 1 89 ? -3.261 1.422 -9.067 1.00 81.44 89 LEU A N 1
ATOM 677 C CA . LEU A 1 89 ? -2.090 2.282 -9.241 1.00 81.44 89 LEU A CA 1
ATOM 678 C C . LEU A 1 89 ? -1.370 2.556 -7.912 1.00 81.44 89 LEU A C 1
ATOM 680 O O . LEU A 1 89 ? -0.218 2.998 -7.897 1.00 81.44 89 LEU A O 1
ATOM 684 N N . TYR A 1 90 ? -2.044 2.325 -6.786 1.00 85.50 90 TYR A N 1
ATOM 685 C CA . TYR A 1 90 ? -1.494 2.581 -5.461 1.00 85.50 90 TYR A CA 1
ATOM 686 C C . TYR A 1 90 ? -0.417 1.587 -5.032 1.00 85.50 90 TYR A C 1
ATOM 688 O O . TYR A 1 90 ? 0.452 1.962 -4.238 1.00 85.50 90 TYR A O 1
ATOM 696 N N . ARG A 1 91 ? -0.424 0.373 -5.596 1.00 87.62 91 ARG A N 1
ATOM 697 C CA . ARG A 1 91 ? 0.466 -0.740 -5.240 1.00 87.62 91 ARG A CA 1
ATOM 698 C C . ARG A 1 91 ? 1.953 -0.397 -5.334 1.00 87.62 91 ARG A C 1
ATOM 700 O O . ARG A 1 91 ? 2.727 -0.700 -4.436 1.00 87.62 91 ARG A O 1
ATOM 707 N N . GLU A 1 92 ? 2.366 0.298 -6.387 1.00 87.25 92 GLU A N 1
ATOM 708 C CA . GLU A 1 92 ? 3.761 0.736 -6.527 1.00 87.25 92 GLU A CA 1
ATOM 709 C C . GLU A 1 92 ? 4.079 1.966 -5.671 1.00 87.25 92 GLU A C 1
ATOM 711 O O . GLU A 1 92 ? 5.180 2.098 -5.129 1.00 87.25 92 GLU A O 1
ATOM 716 N N . ALA A 1 93 ? 3.124 2.893 -5.560 1.00 87.31 93 ALA A N 1
ATOM 717 C CA . ALA A 1 93 ? 3.327 4.162 -4.874 1.00 87.31 93 ALA A CA 1
ATOM 718 C C . ALA A 1 93 ? 3.551 3.956 -3.373 1.00 87.31 93 ALA A C 1
ATOM 720 O O . ALA A 1 93 ? 4.466 4.544 -2.789 1.00 87.31 93 ALA A O 1
ATOM 721 N N . TRP A 1 94 ? 2.759 3.084 -2.750 1.00 90.56 94 TRP A N 1
ATOM 722 C CA . TRP A 1 94 ? 2.828 2.880 -1.308 1.00 90.56 94 TRP A CA 1
ATOM 723 C C . TRP A 1 94 ? 4.098 2.150 -0.859 1.00 90.56 94 TRP A C 1
ATOM 725 O O . TRP A 1 94 ? 4.578 2.363 0.259 1.00 90.56 94 TRP A O 1
ATOM 735 N N . MET A 1 95 ? 4.727 1.367 -1.743 1.00 90.12 95 MET A N 1
ATOM 736 C CA . MET A 1 95 ? 6.023 0.741 -1.461 1.00 90.12 95 MET A CA 1
ATOM 737 C C . MET A 1 95 ? 7.119 1.769 -1.153 1.00 90.12 95 MET A C 1
ATOM 739 O O . MET A 1 95 ? 8.095 1.425 -0.488 1.00 90.12 95 MET A O 1
ATOM 743 N N . LYS A 1 96 ? 6.921 3.041 -1.511 1.00 90.12 96 LYS A N 1
ATOM 744 C CA . LYS A 1 96 ? 7.852 4.146 -1.239 1.00 90.12 96 LYS A CA 1
ATOM 745 C C . LYS A 1 96 ? 7.412 5.068 -0.096 1.00 90.12 96 LYS A C 1
ATOM 747 O O . LYS A 1 96 ? 8.138 5.998 0.229 1.00 90.12 96 LYS A O 1
ATOM 752 N N . ILE A 1 97 ? 6.236 4.842 0.491 1.00 89.50 97 ILE A N 1
ATOM 753 C CA . ILE A 1 97 ? 5.714 5.667 1.586 1.00 89.50 97 ILE A CA 1
ATOM 754 C C . ILE A 1 97 ? 6.411 5.293 2.897 1.00 89.50 97 ILE A C 1
ATOM 756 O O . ILE A 1 97 ? 6.565 4.107 3.210 1.00 89.50 97 ILE A O 1
ATOM 760 N N . ASP A 1 98 ? 6.788 6.320 3.660 1.00 88.44 98 ASP A N 1
ATOM 761 C CA . ASP A 1 98 ? 7.292 6.193 5.024 1.00 88.44 98 ASP A CA 1
ATOM 762 C C . ASP A 1 98 ? 6.220 5.652 5.970 1.00 88.44 98 ASP A C 1
ATOM 764 O O . ASP A 1 98 ? 5.066 6.091 5.951 1.00 88.44 98 ASP A O 1
ATOM 768 N N . ALA A 1 99 ? 6.631 4.767 6.877 1.00 88.38 99 ALA A N 1
ATOM 769 C CA . ALA A 1 99 ? 5.759 4.140 7.869 1.00 88.38 99 ALA A CA 1
ATOM 770 C C . ALA A 1 99 ? 4.885 5.153 8.632 1.00 88.38 99 ALA A C 1
ATOM 772 O O . ALA A 1 99 ? 3.689 4.945 8.814 1.00 88.38 99 ALA A O 1
ATOM 773 N N . ASN A 1 100 ? 5.469 6.297 9.003 1.00 90.12 100 ASN A N 1
ATOM 774 C CA . ASN A 1 100 ? 4.807 7.348 9.783 1.00 90.12 100 ASN A CA 1
ATOM 775 C C . ASN A 1 100 ? 3.651 8.030 9.032 1.00 90.12 100 ASN A C 1
ATOM 777 O O . ASN A 1 100 ? 2.747 8.587 9.654 1.00 90.12 100 ASN A O 1
ATOM 781 N N . LEU A 1 101 ? 3.682 8.016 7.698 1.00 91.12 101 LEU A N 1
ATOM 782 C CA . LEU A 1 101 ? 2.659 8.631 6.850 1.00 91.12 101 LEU A CA 1
ATOM 783 C C . LEU A 1 101 ? 1.581 7.630 6.425 1.00 91.12 101 LEU A C 1
ATOM 785 O O . LEU A 1 101 ? 0.497 8.044 6.004 1.00 91.12 101 LEU A O 1
ATOM 789 N N . LEU A 1 102 ? 1.855 6.331 6.570 1.00 91.38 102 LEU A N 1
ATOM 790 C CA . LEU A 1 102 ? 0.983 5.253 6.124 1.00 91.38 102 LEU A CA 1
ATOM 791 C C . LEU A 1 102 ? -0.441 5.339 6.707 1.00 91.38 102 LEU A C 1
ATOM 793 O O . LEU A 1 102 ? -1.378 5.308 5.911 1.00 91.38 102 LEU A O 1
ATOM 797 N N . PRO A 1 103 ? -0.662 5.550 8.026 1.00 92.69 103 PRO A N 1
ATOM 798 C CA . PRO A 1 103 ? -2.020 5.581 8.575 1.00 92.69 103 PRO A CA 1
ATOM 799 C C . PRO A 1 103 ? -2.879 6.704 7.984 1.00 92.69 103 PRO A C 1
ATOM 801 O O . PRO A 1 103 ? -4.049 6.508 7.656 1.00 92.69 103 PRO A O 1
ATOM 804 N N . ASN A 1 104 ? -2.304 7.900 7.829 1.00 94.12 104 ASN A N 1
ATOM 805 C CA . ASN A 1 104 ? -3.015 9.047 7.263 1.00 94.12 104 ASN A CA 1
ATOM 806 C C . ASN A 1 104 ? -3.296 8.850 5.776 1.00 94.12 104 ASN A C 1
ATOM 808 O O . ASN A 1 104 ? -4.371 9.213 5.295 1.00 94.12 104 ASN A O 1
ATOM 812 N N . TRP A 1 105 ? -2.350 8.246 5.062 1.00 93.12 105 TRP A N 1
ATOM 813 C CA . TRP A 1 105 ? -2.507 7.935 3.653 1.00 93.12 105 TRP A CA 1
ATOM 814 C C . TRP A 1 105 ? -3.619 6.899 3.428 1.00 93.12 105 TRP A C 1
ATOM 816 O O . TRP A 1 105 ? -4.524 7.150 2.631 1.00 93.12 105 TRP A O 1
ATOM 826 N N . VAL A 1 106 ? -3.630 5.806 4.202 1.00 94.12 106 VAL A N 1
ATOM 827 C CA . VAL A 1 106 ? -4.688 4.777 4.170 1.00 94.12 106 VAL A CA 1
ATOM 828 C C . VAL A 1 106 ? -6.049 5.391 4.486 1.00 94.12 106 VAL A C 1
ATOM 830 O O . VAL A 1 106 ? -7.011 5.128 3.773 1.00 94.12 106 VAL A O 1
ATOM 833 N N . LYS A 1 107 ? -6.143 6.284 5.481 1.00 94.88 107 LYS A N 1
ATOM 834 C CA . LYS A 1 107 ? -7.393 7.005 5.786 1.00 94.88 107 LYS A CA 1
ATOM 835 C C . LYS A 1 107 ? -7.874 7.885 4.637 1.00 94.88 107 LYS A C 1
ATOM 837 O O . LYS A 1 107 ? -9.065 7.917 4.336 1.00 94.88 107 LYS A O 1
ATOM 842 N N . MET A 1 108 ? -6.967 8.628 4.012 1.00 94.56 108 MET A N 1
ATOM 843 C CA . MET A 1 108 ? -7.298 9.524 2.904 1.00 94.56 108 MET A CA 1
ATOM 844 C C . MET A 1 108 ? -7.805 8.741 1.689 1.00 94.56 108 MET A C 1
ATOM 846 O O . MET A 1 108 ? -8.844 9.086 1.124 1.00 94.56 108 MET A O 1
ATOM 850 N N . ILE A 1 109 ? -7.088 7.687 1.299 1.00 92.44 109 ILE A N 1
ATOM 851 C CA . ILE A 1 109 ? -7.457 6.866 0.144 1.00 92.44 109 ILE A CA 1
ATOM 852 C C . ILE A 1 109 ? -8.679 6.003 0.453 1.00 92.44 109 ILE A C 1
ATOM 854 O O . ILE A 1 109 ? -9.592 5.952 -0.362 1.00 92.44 109 ILE A O 1
ATOM 858 N N . GLY A 1 110 ? -8.768 5.432 1.654 1.00 93.19 110 GLY A N 1
ATOM 859 C CA . GLY A 1 110 ? -9.932 4.668 2.100 1.00 93.19 110 GLY A CA 1
ATOM 860 C C . GLY A 1 110 ? -11.227 5.473 2.027 1.00 93.19 110 GLY A C 1
ATOM 861 O O . GLY A 1 110 ? -12.195 5.002 1.439 1.00 93.19 110 GLY A O 1
ATOM 862 N N . LYS A 1 111 ? -11.228 6.727 2.500 1.00 94.56 111 LYS A N 1
ATOM 863 C CA . LYS A 1 111 ? -12.379 7.637 2.344 1.00 94.56 111 LYS A CA 1
ATOM 864 C C . LYS A 1 111 ? -12.701 7.936 0.883 1.00 94.56 111 LYS A C 1
ATOM 866 O O . LYS A 1 111 ? -13.864 7.960 0.498 1.00 94.56 111 LYS A O 1
ATOM 871 N N . LYS A 1 112 ? -11.675 8.172 0.059 1.00 91.94 112 LYS A N 1
ATOM 872 C CA . LYS A 1 112 ? -11.851 8.435 -1.377 1.00 91.94 112 LYS A CA 1
ATOM 873 C C . LYS A 1 112 ? -12.498 7.244 -2.097 1.00 91.94 112 LYS A C 1
ATOM 875 O O . LYS A 1 112 ? -13.272 7.457 -3.025 1.00 91.94 112 LYS A O 1
ATOM 880 N N . LEU A 1 113 ? -12.167 6.023 -1.683 1.00 90.06 113 LEU A N 1
ATOM 881 C CA . LEU A 1 113 ? -12.664 4.778 -2.271 1.00 90.06 113 LEU A CA 1
ATOM 882 C C . LEU A 1 113 ? -13.952 4.255 -1.608 1.00 90.06 113 LEU A C 1
ATOM 884 O O . LEU A 1 113 ? -14.538 3.301 -2.108 1.00 90.06 113 LEU A O 1
ATOM 888 N N . GLY A 1 114 ? -14.422 4.881 -0.523 1.00 90.88 114 GLY A N 1
ATOM 889 C CA . GLY A 1 114 ? -15.645 4.481 0.181 1.00 90.88 114 GLY A CA 1
ATOM 890 C C . GLY A 1 114 ? -15.477 3.284 1.123 1.00 90.88 114 GLY A C 1
ATOM 891 O O . GLY A 1 114 ? -16.456 2.622 1.450 1.00 90.88 114 GLY A O 1
ATOM 892 N N . PHE A 1 115 ? -14.250 3.004 1.565 1.00 87.69 115 PHE A N 1
ATOM 893 C CA . PHE A 1 115 ? -13.961 1.980 2.574 1.00 87.69 115 PHE A CA 1
ATOM 894 C C . PHE A 1 115 ? -14.139 2.483 4.017 1.00 87.69 115 PHE A C 1
ATOM 896 O O . PHE A 1 115 ? -14.065 1.683 4.947 1.00 87.69 115 PHE A O 1
ATOM 903 N N . MET A 1 116 ? -14.320 3.799 4.208 1.00 85.56 116 MET A N 1
ATOM 904 C CA . MET A 1 116 ? -14.390 4.486 5.507 1.00 85.56 116 MET A CA 1
ATOM 905 C C . MET A 1 116 ? -15.334 5.685 5.482 1.00 85.56 116 MET A C 1
ATOM 907 O O . MET A 1 116 ? -15.407 6.334 4.413 1.00 85.56 116 MET A O 1
#

Radius of gyration: 32.93 Å; chains: 1; bounding box: 56×73×65 Å